Protein AF-A0A661RWB2-F1 (afdb_monomer_lite)

Structure (mmCIF, N/CA/C/O backbone):
data_AF-A0A661RWB2-F1
#
_entry.id   AF-A0A661RWB2-F1
#
loop_
_atom_site.group_PDB
_atom_site.id
_atom_site.type_symbol
_atom_site.label_atom_id
_atom_site.label_alt_id
_atom_site.label_comp_id
_atom_site.label_asym_id
_atom_site.label_entity_id
_atom_site.label_seq_id
_atom_site.pdbx_PDB_ins_code
_atom_site.Cartn_x
_atom_site.Cartn_y
_atom_site.Cartn_z
_atom_site.occupancy
_atom_site.B_iso_or_equiv
_atom_site.auth_seq_id
_atom_site.auth_comp_id
_atom_site.auth_asym_id
_atom_site.auth_atom_id
_atom_site.pdbx_PDB_model_num
ATOM 1 N N . MET A 1 1 ? 11.952 -6.697 -18.166 1.00 37.59 1 MET A N 1
ATOM 2 C CA . MET A 1 1 ? 12.094 -5.226 -18.220 1.00 37.59 1 MET A CA 1
ATOM 3 C C . MET A 1 1 ? 10.688 -4.691 -18.411 1.00 37.59 1 MET A C 1
ATOM 5 O O . MET A 1 1 ? 10.149 -4.790 -19.507 1.00 37.59 1 MET A O 1
ATOM 9 N N . ASN A 1 2 ? 10.036 -4.346 -17.304 1.00 47.53 2 ASN A N 1
ATOM 10 C CA . ASN A 1 2 ? 8.598 -4.088 -17.270 1.00 47.53 2 ASN A CA 1
ATOM 11 C C . ASN A 1 2 ? 8.294 -2.755 -17.966 1.00 47.53 2 ASN A C 1
ATOM 13 O O . ASN A 1 2 ? 9.176 -1.900 -18.063 1.00 47.53 2 ASN A O 1
ATOM 17 N N . ALA A 1 3 ? 7.087 -2.626 -18.522 1.00 55.50 3 ALA A N 1
ATOM 18 C CA . ALA A 1 3 ? 6.624 -1.413 -19.191 1.00 55.50 3 ALA A CA 1
ATOM 19 C C . ALA A 1 3 ? 6.963 -0.174 -18.347 1.00 55.50 3 ALA A C 1
ATOM 21 O O . ALA A 1 3 ? 6.894 -0.235 -17.121 1.00 55.50 3 ALA A O 1
ATOM 22 N N . LYS A 1 4 ? 7.369 0.922 -18.998 1.00 68.25 4 LYS A N 1
ATOM 23 C CA . LYS A 1 4 ? 7.622 2.195 -18.314 1.00 68.25 4 LYS A CA 1
ATOM 24 C C . LYS A 1 4 ? 6.435 2.507 -17.395 1.00 68.25 4 LYS A C 1
ATOM 26 O O . LYS A 1 4 ? 5.295 2.357 -17.828 1.00 68.25 4 LYS A O 1
ATOM 31 N N . ASP A 1 5 ? 6.718 2.898 -16.153 1.00 75.31 5 ASP A N 1
ATOM 32 C CA . ASP A 1 5 ? 5.724 3.374 -15.181 1.00 75.31 5 ASP A CA 1
ATOM 33 C C . ASP A 1 5 ? 5.137 4.708 -15.671 1.00 75.31 5 ASP A C 1
ATOM 35 O O . ASP A 1 5 ? 5.556 5.804 -15.295 1.00 75.31 5 ASP A O 1
ATOM 39 N N . ASP A 1 6 ? 4.248 4.607 -16.652 1.00 83.75 6 ASP A N 1
ATOM 40 C CA . ASP A 1 6 ? 3.679 5.722 -17.382 1.00 83.75 6 ASP A CA 1
ATOM 41 C C . ASP A 1 6 ? 2.163 5.572 -17.543 1.00 83.75 6 ASP A C 1
ATOM 43 O O . ASP A 1 6 ? 1.561 4.516 -17.327 1.00 83.75 6 ASP A O 1
ATOM 47 N N . MET A 1 7 ? 1.528 6.667 -17.960 1.00 85.00 7 MET A N 1
ATOM 48 C CA . MET A 1 7 ? 0.086 6.727 -18.193 1.00 85.00 7 MET A CA 1
ATOM 49 C C . MET A 1 7 ? -0.411 5.646 -19.170 1.00 85.00 7 MET A C 1
ATOM 51 O O . MET A 1 7 ? -1.558 5.211 -19.078 1.00 85.00 7 MET A O 1
ATOM 55 N N . THR A 1 8 ? 0.413 5.214 -20.128 1.00 87.69 8 THR A N 1
ATOM 56 C CA . THR A 1 8 ? 0.021 4.199 -21.115 1.00 87.69 8 THR A CA 1
ATOM 57 C C . THR A 1 8 ? -0.054 2.825 -20.462 1.00 87.69 8 THR A C 1
ATOM 59 O O . THR A 1 8 ? -1.044 2.115 -20.649 1.00 87.69 8 THR A O 1
ATOM 62 N N . ALA A 1 9 ? 0.956 2.464 -19.666 1.00 84.69 9 ALA A N 1
ATOM 63 C CA . ALA A 1 9 ? 0.954 1.234 -18.883 1.00 84.69 9 ALA A CA 1
ATOM 64 C C . ALA A 1 9 ? -0.205 1.219 -17.874 1.00 84.69 9 ALA A C 1
ATOM 66 O O . ALA A 1 9 ? -0.951 0.239 -17.825 1.00 84.69 9 ALA A O 1
ATOM 67 N N . ALA A 1 10 ? -0.429 2.332 -17.165 1.00 84.75 10 ALA A N 1
ATOM 68 C CA . ALA A 1 10 ? -1.548 2.479 -16.237 1.00 84.75 10 ALA A CA 1
ATOM 69 C C . ALA A 1 10 ? -2.899 2.254 -16.937 1.00 84.75 10 ALA A C 1
ATOM 71 O O . ALA A 1 10 ? -3.705 1.447 -16.482 1.00 84.75 10 ALA A O 1
ATOM 72 N N . LYS A 1 11 ? -3.123 2.884 -18.102 1.00 85.12 11 LYS A N 1
ATOM 73 C CA . LYS A 1 11 ? -4.346 2.694 -18.903 1.00 85.12 11 LYS A CA 1
ATOM 74 C C . LYS A 1 11 ? -4.551 1.258 -19.372 1.00 85.12 11 LYS A C 1
ATOM 76 O O . LYS A 1 11 ? -5.694 0.832 -19.512 1.00 85.12 11 LYS A O 1
ATOM 81 N N . LYS A 1 12 ? -3.473 0.523 -19.644 1.00 85.75 12 LYS A N 1
ATOM 82 C CA . LYS A 1 12 ? -3.562 -0.888 -20.025 1.00 85.75 12 LYS A CA 1
ATOM 83 C C . LYS A 1 12 ? -4.015 -1.749 -18.841 1.00 85.75 12 LYS A C 1
ATOM 85 O O . LYS A 1 12 ? -4.913 -2.562 -19.022 1.00 85.75 12 LYS A O 1
ATOM 90 N N . ALA A 1 13 ? -3.462 -1.515 -17.649 1.00 83.19 13 ALA A N 1
ATOM 91 C CA . ALA A 1 13 ? -3.822 -2.243 -16.428 1.00 83.19 13 ALA A CA 1
ATOM 92 C C . ALA A 1 13 ? -5.286 -2.026 -15.993 1.00 83.19 13 ALA A C 1
ATOM 94 O O . ALA A 1 13 ? -5.883 -2.906 -15.380 1.00 83.19 13 ALA A O 1
ATOM 95 N N . LEU A 1 14 ? -5.907 -0.897 -16.370 1.00 82.75 14 LEU A N 1
ATOM 96 C CA . LEU A 1 14 ? -7.342 -0.648 -16.139 1.00 82.75 14 LEU A CA 1
ATOM 97 C C . LEU A 1 14 ? -8.257 -1.735 -16.717 1.00 82.75 14 LEU A C 1
ATOM 99 O O . LEU A 1 14 ? -9.410 -1.840 -16.318 1.00 82.75 14 LEU A O 1
ATOM 103 N N . GLN A 1 15 ? -7.792 -2.498 -17.707 1.00 82.19 15 GLN A N 1
ATOM 104 C CA . GLN A 1 15 ? -8.619 -3.502 -18.372 1.00 82.19 15 GLN A CA 1
ATOM 105 C C . GLN A 1 15 ? -8.733 -4.807 -17.577 1.00 82.19 15 GLN A C 1
ATOM 107 O O . GLN A 1 15 ? -9.646 -5.592 -17.852 1.00 82.19 15 GLN A O 1
ATOM 112 N N . ASP A 1 16 ? -7.845 -5.022 -16.604 1.00 83.38 16 ASP A N 1
ATOM 113 C CA . ASP A 1 16 ? -7.719 -6.290 -15.882 1.00 83.38 16 ASP A CA 1
ATOM 114 C C . ASP A 1 16 ? -8.758 -6.434 -14.758 1.00 83.38 16 ASP A C 1
ATOM 116 O O . ASP A 1 16 ? -9.113 -7.550 -14.379 1.00 83.38 16 ASP A O 1
ATOM 120 N N . PHE A 1 17 ? -9.316 -5.320 -14.271 1.00 83.06 17 PHE A N 1
ATOM 121 C CA . PHE A 1 17 ? -10.309 -5.301 -13.199 1.00 83.06 17 PHE A CA 1
ATOM 122 C C . PHE A 1 17 ? -11.533 -4.473 -13.597 1.00 83.06 17 PHE A C 1
ATOM 124 O O . PHE A 1 17 ? -11.416 -3.365 -14.109 1.00 83.06 17 PHE A O 1
ATOM 131 N N . ARG A 1 18 ? -12.734 -5.024 -13.377 1.00 82.50 18 ARG A N 1
ATOM 132 C CA . ARG A 1 18 ? -14.017 -4.391 -13.749 1.00 82.50 18 ARG A CA 1
ATOM 133 C C . ARG A 1 18 ? -14.972 -4.188 -12.574 1.00 82.50 18 ARG A C 1
ATOM 135 O O . ARG A 1 18 ? -16.141 -3.881 -12.784 1.00 82.50 18 ARG A O 1
ATOM 142 N N . ASP A 1 19 ? -14.502 -4.419 -11.356 1.00 88.81 19 ASP A N 1
ATOM 143 C CA . ASP A 1 19 ? -15.314 -4.252 -10.155 1.00 88.81 19 ASP A CA 1
ATOM 144 C C . ASP A 1 19 ? -15.458 -2.759 -9.836 1.00 88.81 19 ASP A C 1
ATOM 146 O O . ASP A 1 19 ? -14.461 -2.050 -9.724 1.00 88.81 19 ASP A O 1
ATOM 150 N N . GLU A 1 20 ? -16.692 -2.279 -9.688 1.00 86.88 20 GLU A N 1
ATOM 151 C CA . GLU A 1 20 ? -16.995 -0.860 -9.450 1.00 86.88 20 GLU A CA 1
ATOM 152 C C . GLU A 1 20 ? -16.433 -0.319 -8.129 1.00 86.88 20 GLU A C 1
ATOM 154 O O . GLU A 1 20 ? -16.295 0.891 -7.958 1.00 86.88 20 GLU A O 1
ATOM 159 N N . ARG A 1 21 ? -16.077 -1.207 -7.195 1.00 86.19 21 ARG A N 1
ATOM 160 C CA . ARG A 1 21 ? -15.444 -0.841 -5.923 1.00 86.19 21 ARG A CA 1
ATOM 161 C C . ARG A 1 21 ? -13.962 -0.510 -6.092 1.00 86.19 21 ARG A C 1
ATOM 163 O O . ARG A 1 21 ? -13.353 0.015 -5.162 1.00 86.19 21 ARG A O 1
ATOM 170 N N . ILE A 1 22 ? -13.368 -0.840 -7.239 1.00 84.81 22 ILE A N 1
ATOM 171 C CA . ILE A 1 22 ? -11.962 -0.577 -7.533 1.00 84.81 22 ILE A CA 1
ATOM 172 C C . ILE A 1 22 ? -11.858 0.766 -8.249 1.00 84.81 22 ILE A C 1
ATOM 174 O O . ILE A 1 22 ? -12.313 0.940 -9.378 1.00 84.81 22 ILE A O 1
ATOM 178 N N . ILE A 1 23 ? -11.212 1.721 -7.585 1.00 84.56 23 ILE A N 1
ATOM 179 C CA . ILE A 1 23 ? -10.904 3.029 -8.157 1.00 84.56 23 ILE A CA 1
ATOM 180 C C . ILE A 1 23 ? -9.453 3.007 -8.618 1.00 84.56 23 ILE A C 1
ATOM 182 O O . ILE A 1 23 ? -8.535 2.838 -7.818 1.00 84.56 23 ILE A O 1
ATOM 186 N N . HIS A 1 24 ? -9.250 3.218 -9.912 1.00 85.19 24 HIS A N 1
ATOM 187 C CA . HIS A 1 24 ? -7.922 3.359 -10.485 1.00 85.19 24 HIS A CA 1
ATOM 188 C C . HIS A 1 24 ? -7.601 4.830 -10.744 1.00 85.19 24 HIS A C 1
ATOM 190 O O . HIS A 1 24 ? -8.415 5.573 -11.292 1.00 85.19 24 HIS A O 1
ATOM 196 N N . PHE A 1 25 ? -6.378 5.237 -10.429 1.00 84.50 25 PHE A N 1
ATOM 197 C CA . PHE A 1 25 ? -5.834 6.537 -10.801 1.00 84.50 25 PHE A CA 1
ATOM 198 C C . PHE A 1 25 ? -4.342 6.391 -11.095 1.00 84.50 25 PHE A C 1
ATOM 200 O O . PHE A 1 25 ? -3.686 5.479 -10.598 1.00 84.50 25 PHE A O 1
ATOM 207 N N . TYR A 1 26 ? -3.809 7.277 -11.935 1.00 88.25 26 TYR A N 1
ATOM 208 C CA . TYR A 1 26 ? -2.374 7.339 -12.191 1.00 88.25 26 TYR A CA 1
ATOM 209 C C . TYR A 1 26 ? -1.745 8.401 -11.292 1.00 88.25 26 TYR A C 1
ATOM 211 O O . TYR A 1 26 ? -2.091 9.579 -11.386 1.00 88.25 26 TYR A O 1
ATOM 219 N N . ASP A 1 27 ? -0.811 7.985 -10.444 1.00 89.94 27 ASP A N 1
ATOM 220 C CA . ASP A 1 27 ? -0.058 8.860 -9.550 1.00 89.94 27 ASP A CA 1
ATOM 221 C C . ASP A 1 27 ? 1.347 9.095 -10.111 1.00 89.94 27 ASP A C 1
ATOM 223 O O . ASP A 1 27 ? 2.323 8.471 -9.701 1.00 89.94 27 ASP A O 1
ATOM 227 N N . SER A 1 28 ? 1.457 10.012 -11.074 1.00 90.19 28 SER A N 1
ATOM 228 C CA . SER A 1 28 ? 2.717 10.277 -11.784 1.00 90.19 28 SER A CA 1
ATOM 229 C C . SER A 1 28 ? 3.859 10.745 -10.878 1.00 90.19 28 SER A C 1
ATOM 231 O O . SER A 1 28 ? 5.018 10.727 -11.283 1.00 90.19 28 SER A O 1
ATOM 233 N N . GLN A 1 29 ? 3.536 11.244 -9.684 1.00 92.50 29 GLN A N 1
ATOM 234 C CA . GLN A 1 29 ? 4.513 11.734 -8.716 1.00 92.50 29 GLN A CA 1
ATOM 235 C C . GLN A 1 29 ? 4.818 10.705 -7.626 1.00 92.50 29 GLN A C 1
ATOM 237 O O . GLN A 1 29 ? 5.697 10.966 -6.796 1.00 92.50 29 GLN A O 1
ATOM 242 N N . GLN A 1 30 ? 4.140 9.552 -7.636 1.00 92.75 30 GLN A N 1
ATOM 243 C CA . GLN A 1 30 ? 4.228 8.517 -6.604 1.00 92.75 30 GLN A CA 1
ATOM 244 C C . GLN A 1 30 ? 3.940 9.094 -5.207 1.00 92.75 30 GLN A C 1
ATOM 246 O O . GLN A 1 30 ? 4.526 8.668 -4.213 1.00 92.75 30 GLN A O 1
ATOM 251 N N . SER A 1 31 ? 3.091 10.124 -5.138 1.00 92.88 31 SER A N 1
ATOM 252 C CA . SER A 1 31 ? 2.775 10.856 -3.911 1.00 92.88 31 SER A CA 1
ATOM 253 C C . SER A 1 31 ? 2.200 9.932 -2.842 1.00 92.88 31 SER A C 1
ATOM 255 O O . SER A 1 31 ? 2.615 9.999 -1.689 1.00 92.88 31 SER A O 1
ATOM 257 N N . SER A 1 32 ? 1.298 9.033 -3.232 1.00 90.69 32 SER A N 1
ATOM 258 C CA . SER A 1 32 ? 0.691 8.033 -2.351 1.00 90.69 32 SER A CA 1
ATOM 259 C C . SER A 1 32 ? 1.735 7.082 -1.762 1.00 90.69 32 SER A C 1
ATOM 261 O O . SER A 1 32 ? 1.863 6.982 -0.543 1.00 90.69 32 SER A O 1
ATOM 263 N N . GLY A 1 33 ? 2.541 6.444 -2.615 1.00 93.12 33 GLY A N 1
ATOM 264 C CA . GLY A 1 33 ? 3.586 5.514 -2.186 1.00 93.12 33 GLY A CA 1
ATOM 265 C C . GLY A 1 33 ? 4.648 6.177 -1.306 1.00 93.12 33 GLY A C 1
ATOM 266 O O . GLY A 1 33 ? 5.096 5.577 -0.332 1.00 93.12 33 GLY A O 1
ATOM 267 N N . LYS A 1 34 ? 5.028 7.428 -1.596 1.00 94.81 34 LYS A N 1
ATOM 268 C CA . LYS A 1 34 ? 5.950 8.211 -0.753 1.00 94.81 34 LYS A CA 1
ATOM 269 C C . LYS A 1 34 ? 5.356 8.515 0.615 1.00 94.81 34 LYS A C 1
ATOM 271 O O . LYS A 1 34 ? 6.047 8.386 1.618 1.00 94.81 34 LYS A O 1
ATOM 276 N N . LEU A 1 35 ? 4.090 8.929 0.657 1.00 93.12 35 LEU A N 1
ATOM 277 C CA . LEU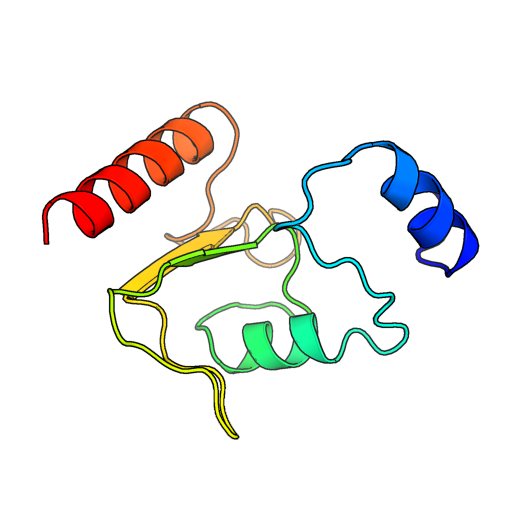 A 1 35 ? 3.427 9.261 1.914 1.00 93.12 35 LEU A CA 1
ATOM 278 C C . LEU A 1 35 ? 3.303 8.020 2.803 1.00 93.12 35 LEU A C 1
ATOM 280 O O . LEU A 1 35 ? 3.658 8.077 3.973 1.00 93.12 35 LEU A O 1
ATOM 284 N N . ILE A 1 36 ? 2.922 6.877 2.229 1.00 93.38 36 ILE A N 1
ATOM 285 C CA . ILE A 1 36 ? 2.843 5.614 2.970 1.00 93.38 36 ILE A CA 1
ATOM 286 C C . ILE A 1 36 ? 4.223 5.153 3.460 1.00 93.38 36 ILE A C 1
ATOM 288 O O . ILE A 1 36 ? 4.342 4.704 4.596 1.00 93.38 36 ILE A O 1
ATOM 292 N N . ALA A 1 37 ? 5.271 5.279 2.638 1.00 93.31 37 ALA A N 1
ATOM 293 C CA . ALA A 1 37 ? 6.628 4.919 3.049 1.00 93.31 37 ALA A CA 1
ATOM 294 C C . ALA A 1 37 ? 7.134 5.756 4.233 1.00 93.31 37 ALA A C 1
ATOM 296 O O . ALA A 1 37 ? 7.853 5.234 5.075 1.00 93.31 37 ALA A O 1
ATOM 297 N N . ASN A 1 38 ? 6.738 7.030 4.314 1.00 92.12 38 ASN A N 1
ATOM 298 C CA . ASN A 1 38 ? 7.099 7.905 5.431 1.00 92.12 38 ASN A CA 1
ATOM 299 C C . ASN A 1 38 ? 6.302 7.608 6.714 1.00 92.12 38 ASN A C 1
ATOM 301 O O . ASN A 1 38 ? 6.818 7.825 7.808 1.00 92.12 38 ASN A O 1
ATOM 305 N N . ASP A 1 39 ? 5.056 7.144 6.585 1.00 91.50 39 ASP A N 1
ATOM 306 C CA . ASP A 1 39 ? 4.143 6.916 7.716 1.00 91.50 39 ASP A CA 1
ATOM 307 C C . ASP A 1 39 ? 4.260 5.509 8.331 1.00 91.50 39 ASP A C 1
ATOM 309 O O . ASP A 1 39 ? 3.683 5.247 9.393 1.00 91.50 39 ASP A O 1
ATOM 313 N N . LEU A 1 40 ? 4.997 4.607 7.679 1.00 90.94 40 LEU A N 1
ATOM 314 C CA . LEU A 1 40 ? 5.280 3.249 8.137 1.00 90.94 40 LEU A CA 1
ATOM 315 C C . LEU A 1 40 ? 6.769 3.088 8.464 1.00 90.94 40 LEU A C 1
ATOM 317 O O . LEU A 1 40 ? 7.601 3.801 7.906 1.00 90.94 40 LEU A O 1
ATOM 321 N N . PRO A 1 41 ? 7.149 2.130 9.330 1.00 90.06 41 PRO A N 1
ATOM 322 C CA . PRO A 1 41 ? 8.550 1.822 9.609 1.00 90.06 41 PRO A CA 1
ATOM 323 C C . PRO A 1 41 ? 9.175 1.017 8.451 1.00 90.06 41 PRO A C 1
ATOM 325 O O . PRO A 1 41 ? 9.633 -0.104 8.643 1.00 90.06 41 PRO A O 1
ATOM 328 N N . LEU A 1 42 ? 9.146 1.581 7.242 1.00 89.44 42 LEU A N 1
ATOM 329 C CA . LEU A 1 42 ? 9.692 1.018 6.011 1.00 89.44 42 LEU A CA 1
ATOM 330 C C . LEU A 1 42 ? 11.023 1.688 5.672 1.00 89.44 42 LEU A C 1
ATOM 332 O O . LEU A 1 42 ? 11.123 2.915 5.656 1.00 89.44 42 LEU A O 1
ATOM 336 N N . ASN A 1 43 ? 12.027 0.904 5.283 1.00 91.12 43 ASN A N 1
ATOM 337 C CA . ASN A 1 43 ? 13.258 1.445 4.701 1.00 91.12 43 ASN A CA 1
ATOM 338 C C . ASN A 1 43 ? 13.135 1.627 3.174 1.00 91.12 43 ASN A C 1
ATOM 340 O O . ASN A 1 43 ? 13.921 1.100 2.389 1.00 91.12 43 ASN A O 1
ATOM 344 N N . ALA A 1 44 ? 12.116 2.362 2.727 1.00 91.12 44 ALA A N 1
ATOM 345 C CA . ALA A 1 44 ? 11.838 2.577 1.308 1.00 91.12 44 ALA A CA 1
ATOM 346 C C . ALA A 1 44 ? 11.560 4.054 1.008 1.00 91.12 44 ALA A C 1
ATOM 348 O O . ALA A 1 44 ? 11.002 4.777 1.824 1.00 91.12 44 ALA A O 1
ATOM 349 N N . LYS A 1 45 ? 11.921 4.521 -0.195 1.00 93.00 45 LYS A N 1
ATOM 350 C CA . LYS A 1 45 ? 11.562 5.883 -0.649 1.00 93.00 45 LYS A CA 1
ATOM 351 C C . LYS A 1 45 ? 10.121 5.983 -1.143 1.00 93.00 45 LYS A C 1
ATOM 353 O O . LYS A 1 45 ? 9.546 7.067 -1.157 1.00 93.00 45 LYS A O 1
ATOM 358 N N . VAL A 1 46 ? 9.587 4.872 -1.635 1.00 94.56 46 VAL A N 1
ATOM 359 C CA . VAL A 1 46 ? 8.244 4.738 -2.192 1.00 94.56 46 VAL A CA 1
ATOM 360 C C . VAL A 1 46 ? 7.770 3.350 -1.806 1.00 94.56 46 VAL A C 1
ATOM 362 O O . VAL A 1 46 ? 8.480 2.382 -2.062 1.00 94.56 46 VAL A O 1
ATOM 365 N N . ALA A 1 47 ? 6.598 3.258 -1.193 1.00 94.38 47 ALA A N 1
ATOM 366 C CA . ALA A 1 47 ? 5.973 1.990 -0.878 1.00 94.38 47 ALA A CA 1
ATOM 367 C C . ALA A 1 47 ? 5.193 1.479 -2.098 1.00 94.38 47 ALA A C 1
ATOM 369 O O . ALA A 1 47 ? 4.400 2.216 -2.688 1.00 94.38 47 ALA A O 1
ATOM 370 N N . TRP A 1 48 ? 5.420 0.222 -2.465 1.00 93.06 48 TRP A N 1
ATOM 371 C CA . TRP A 1 48 ? 4.734 -0.493 -3.541 1.00 93.06 48 TRP A CA 1
ATOM 372 C C . TRP A 1 48 ? 4.527 -1.959 -3.131 1.00 93.06 48 TRP A C 1
ATOM 374 O O . TRP A 1 48 ? 5.145 -2.423 -2.174 1.00 93.06 48 TRP A O 1
ATOM 384 N N . ASP A 1 49 ? 3.595 -2.660 -3.785 1.00 93.44 49 ASP A N 1
ATOM 385 C CA . ASP A 1 49 ? 3.139 -4.006 -3.390 1.00 93.44 49 ASP A CA 1
ATOM 386 C C . ASP A 1 49 ? 2.868 -4.126 -1.877 1.00 93.44 49 ASP A C 1
ATOM 388 O O . ASP A 1 49 ? 3.354 -5.025 -1.185 1.00 93.44 49 ASP A O 1
ATOM 392 N N . ILE A 1 50 ? 2.110 -3.154 -1.363 1.00 95.06 50 ILE A N 1
ATOM 393 C CA . ILE A 1 50 ? 1.752 -3.001 0.047 1.00 95.06 50 ILE A CA 1
ATOM 394 C C . ILE A 1 50 ? 0.270 -3.289 0.284 1.00 95.06 50 ILE A C 1
ATOM 396 O O . ILE A 1 50 ? -0.588 -2.974 -0.538 1.00 95.06 50 ILE A O 1
ATOM 400 N N . TYR A 1 51 ? -0.037 -3.832 1.458 1.00 95.69 51 TYR A N 1
ATOM 401 C CA . TYR A 1 51 ? -1.391 -4.173 1.877 1.00 95.69 51 TYR A CA 1
ATOM 402 C C . TYR A 1 51 ? -1.638 -3.578 3.262 1.00 95.69 51 TYR A C 1
ATOM 404 O O . TYR A 1 51 ? -0.983 -3.970 4.228 1.00 95.69 51 TYR A O 1
ATOM 412 N N . LEU A 1 52 ? -2.569 -2.627 3.353 1.00 94.69 52 LEU A N 1
ATOM 413 C CA . LEU A 1 52 ? -2.894 -1.880 4.571 1.00 94.69 52 LEU A CA 1
ATOM 414 C C . LEU A 1 52 ? -4.301 -2.249 5.043 1.00 94.69 52 LEU A C 1
ATOM 416 O O . LEU A 1 52 ? -5.248 -2.229 4.258 1.00 94.69 52 LEU A O 1
ATOM 420 N N . PHE A 1 53 ? -4.446 -2.569 6.325 1.00 93.94 53 PHE A N 1
ATOM 421 C CA . PHE A 1 53 ? -5.709 -3.001 6.910 1.00 93.94 53 PHE A CA 1
ATOM 422 C C . PHE A 1 53 ? -6.188 -2.013 7.968 1.00 93.94 53 PHE A C 1
ATOM 424 O O . PHE A 1 53 ? -5.445 -1.654 8.883 1.00 93.94 53 PHE A O 1
ATOM 431 N N . TYR A 1 54 ? -7.454 -1.616 7.858 1.00 92.12 54 TYR A N 1
ATOM 432 C CA . TYR A 1 54 ? -8.087 -0.632 8.728 1.00 92.12 54 TYR A CA 1
ATOM 433 C C . TYR A 1 54 ? -9.341 -1.227 9.373 1.00 92.12 54 TYR A C 1
ATOM 435 O O . TYR A 1 54 ? -10.134 -1.852 8.664 1.00 92.12 54 TYR A O 1
ATOM 443 N N . PRO A 1 55 ? -9.537 -1.052 10.692 1.00 90.25 55 PRO A N 1
ATOM 444 C CA . PRO A 1 55 ? -10.754 -1.490 11.360 1.00 90.25 55 PRO A CA 1
ATOM 445 C C . PRO A 1 55 ? -11.967 -0.678 10.895 1.00 90.25 55 PRO A C 1
ATOM 447 O O . PRO A 1 55 ? -11.850 0.409 10.316 1.00 90.25 55 PRO A O 1
ATOM 450 N N . ARG A 1 56 ? -13.161 -1.211 11.163 1.00 89.56 56 ARG A N 1
ATOM 451 C CA . ARG A 1 56 ? -14.424 -0.561 10.805 1.00 89.56 56 ARG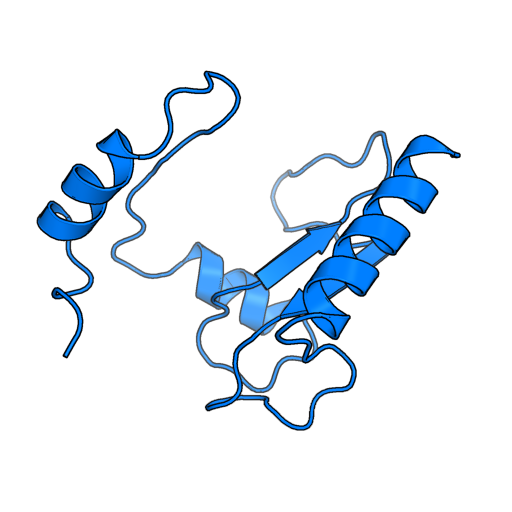 A CA 1
ATOM 452 C C . ARG A 1 56 ? -14.518 0.835 11.430 1.00 89.56 56 ARG A C 1
ATOM 454 O O . ARG A 1 56 ? -14.250 1.018 12.611 1.00 89.56 56 ARG A O 1
ATOM 461 N N . GLY A 1 57 ? -14.978 1.804 10.641 1.00 89.25 57 GLY A N 1
ATOM 462 C CA . GLY A 1 57 ? -15.231 3.172 11.105 1.00 89.25 57 GLY A CA 1
ATOM 463 C C . GLY A 1 57 ? -14.021 4.105 11.045 1.00 89.25 57 GLY A C 1
ATOM 464 O O . GLY A 1 57 ? -14.170 5.283 11.353 1.00 89.25 57 GLY A O 1
ATOM 465 N N . VAL A 1 58 ? -12.852 3.622 10.616 1.00 91.94 58 VAL A N 1
ATOM 466 C CA . VAL A 1 58 ? -11.706 4.490 10.322 1.00 91.94 58 VAL A CA 1
ATOM 467 C C . VAL A 1 58 ? -11.954 5.258 9.026 1.00 91.94 58 VAL A C 1
ATOM 469 O O . VAL A 1 58 ? -12.218 4.654 7.986 1.00 91.94 58 VAL A O 1
ATOM 472 N N . THR A 1 59 ? -11.840 6.584 9.087 1.00 89.94 59 THR A N 1
ATOM 473 C CA . THR A 1 59 ? -11.932 7.471 7.923 1.00 89.94 59 THR A CA 1
ATOM 474 C C .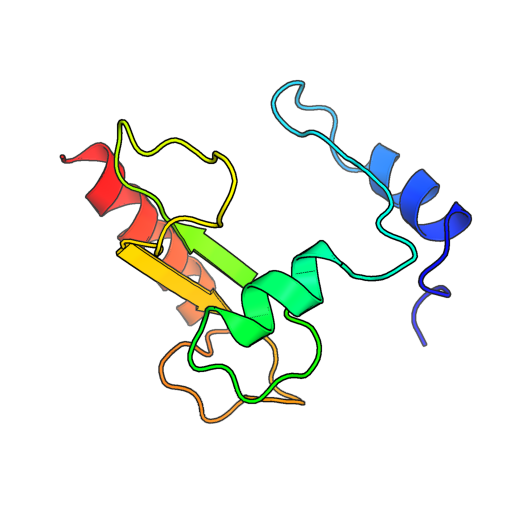 THR A 1 59 ? -10.562 8.018 7.538 1.00 89.94 59 THR A C 1
ATOM 476 O O . THR A 1 59 ? -9.659 8.156 8.366 1.00 89.94 59 THR A O 1
ATOM 479 N N . TRP A 1 60 ? -10.400 8.271 6.243 1.00 89.06 60 TRP A N 1
ATOM 480 C CA . TRP A 1 60 ? -9.215 8.895 5.672 1.00 89.06 60 TRP A CA 1
ATOM 481 C C . TRP A 1 60 ? -9.546 10.365 5.448 1.00 89.06 60 TRP A C 1
ATOM 483 O O . TRP A 1 60 ? -10.320 10.689 4.552 1.00 89.06 60 TRP A O 1
ATOM 493 N N . GLU A 1 61 ? -8.996 11.221 6.302 1.00 88.38 61 GLU A N 1
ATOM 494 C CA . GLU A 1 61 ? -9.162 12.675 6.221 1.00 88.38 61 GLU A CA 1
ATOM 495 C C . GLU A 1 61 ? -7.847 13.292 5.703 1.00 88.38 61 GLU A C 1
ATOM 497 O O . GLU A 1 61 ? -7.261 12.805 4.738 1.00 88.38 61 GLU A O 1
ATOM 502 N N . ASP A 1 62 ? -7.323 14.316 6.379 1.00 87.00 62 ASP A N 1
ATOM 503 C CA . ASP A 1 62 ? -6.103 15.036 5.982 1.00 87.00 62 ASP A CA 1
ATOM 504 C C . ASP A 1 62 ? -4.799 14.229 6.129 1.00 87.00 62 ASP A C 1
ATOM 506 O O . ASP A 1 62 ? -3.752 14.634 5.623 1.00 87.00 62 ASP A O 1
ATOM 510 N N . ARG A 1 63 ? -4.830 13.103 6.851 1.00 84.12 63 ARG A N 1
ATOM 511 C CA . ARG A 1 63 ? -3.670 12.229 7.076 1.00 84.12 63 ARG A CA 1
ATOM 512 C C . ARG A 1 63 ? -4.052 10.772 6.914 1.00 84.12 63 ARG A C 1
ATOM 514 O O . ARG A 1 63 ? -5.176 10.389 7.246 1.00 84.12 63 ARG A O 1
ATOM 521 N N . ILE A 1 64 ? -3.093 9.955 6.484 1.00 86.69 64 ILE A N 1
ATOM 522 C CA . ILE A 1 64 ? -3.297 8.512 6.457 1.00 86.69 64 ILE A CA 1
ATOM 523 C C . ILE A 1 64 ? -3.459 8.026 7.908 1.00 86.69 64 ILE A C 1
ATOM 525 O O . ILE A 1 64 ? -2.608 8.299 8.764 1.00 86.69 64 ILE A O 1
ATOM 529 N N . PRO A 1 65 ? -4.579 7.358 8.240 1.00 91.94 65 PRO A N 1
ATOM 530 C CA . PRO A 1 65 ? -4.718 6.733 9.542 1.00 91.94 65 PRO A CA 1
ATOM 531 C C . PRO A 1 65 ? -3.678 5.620 9.683 1.00 91.94 65 PRO A C 1
ATOM 533 O O . PRO A 1 65 ? -3.237 5.025 8.700 1.00 91.94 65 PRO A O 1
ATOM 536 N N . GLN A 1 66 ? -3.288 5.311 10.915 1.00 90.88 66 GLN A N 1
ATOM 537 C CA . GLN A 1 66 ? -2.377 4.195 11.147 1.00 90.88 66 GLN A CA 1
ATOM 538 C C . GLN A 1 66 ? -3.124 2.873 10.909 1.00 90.88 66 GLN A C 1
ATOM 540 O O . GLN A 1 66 ? -4.198 2.677 11.490 1.00 90.88 66 GLN A O 1
ATOM 545 N N . PRO A 1 67 ? -2.613 1.983 10.041 1.00 94.06 67 PRO A N 1
ATOM 546 C CA . PRO A 1 67 ? -3.243 0.692 9.813 1.00 94.06 67 PRO A CA 1
ATOM 547 C C . PRO A 1 67 ? -3.109 -0.184 11.062 1.00 94.06 67 PRO A C 1
ATOM 549 O O . PRO A 1 67 ? -2.080 -0.175 11.736 1.00 94.06 67 PRO A O 1
ATOM 552 N N . SER A 1 68 ? -4.131 -0.985 11.366 1.00 92.75 68 SER A N 1
ATOM 553 C CA . SER A 1 68 ? -4.058 -1.941 12.481 1.00 92.75 68 SER A CA 1
ATOM 554 C C . SER A 1 68 ? -3.138 -3.117 12.159 1.00 92.75 68 SER A C 1
ATOM 556 O O . SER A 1 68 ? -2.545 -3.712 13.059 1.00 92.75 68 SER A O 1
ATOM 558 N N . LYS A 1 69 ? -3.022 -3.457 10.869 1.00 93.62 69 LYS A N 1
ATOM 559 C CA . LYS A 1 69 ? -2.098 -4.455 10.321 1.00 93.62 69 LYS A CA 1
ATOM 560 C C . LYS A 1 69 ? -1.657 -4.045 8.929 1.00 93.62 69 LYS A C 1
ATOM 562 O O . LYS A 1 69 ? -2.417 -3.422 8.193 1.00 93.62 69 LYS A O 1
ATOM 567 N N . TRP A 1 70 ? -0.465 -4.465 8.538 1.00 95.44 70 TRP A N 1
ATOM 568 C CA . TRP A 1 70 ? 0.016 -4.273 7.179 1.00 95.44 70 TRP A CA 1
ATOM 569 C C . TRP A 1 70 ? 1.097 -5.296 6.818 1.00 95.44 70 TRP A C 1
ATOM 571 O O . TRP A 1 70 ? 1.594 -6.021 7.682 1.00 95.44 70 TRP A O 1
ATOM 581 N N . MET A 1 71 ? 1.384 -5.408 5.523 1.00 96.81 71 MET A N 1
ATOM 582 C CA . MET A 1 71 ? 2.429 -6.263 4.948 1.00 96.81 71 MET A CA 1
ATOM 583 C C . MET A 1 71 ? 2.859 -5.731 3.576 1.00 96.81 71 MET A C 1
ATOM 585 O O . MET A 1 71 ? 2.102 -4.988 2.949 1.00 96.81 71 MET A O 1
ATOM 589 N N . HIS A 1 72 ? 4.047 -6.109 3.104 1.00 96.56 72 HIS A N 1
ATOM 590 C CA . HIS A 1 72 ? 4.579 -5.683 1.802 1.00 96.56 72 HIS A CA 1
ATOM 591 C C . HIS A 1 72 ? 5.432 -6.765 1.120 1.00 96.56 72 HIS A C 1
ATOM 593 O O . HIS A 1 72 ? 5.857 -7.720 1.767 1.00 96.56 72 HIS A O 1
ATOM 599 N N . GLN A 1 73 ? 5.715 -6.595 -0.178 1.00 96.19 73 GLN A N 1
ATOM 600 C CA . GLN A 1 73 ? 6.527 -7.531 -0.985 1.00 96.19 73 GLN A CA 1
ATOM 601 C C . GLN A 1 73 ? 7.866 -6.948 -1.483 1.00 96.19 73 GLN A C 1
ATOM 603 O O . GLN A 1 73 ? 8.517 -7.538 -2.343 1.00 96.19 73 GLN A O 1
ATOM 608 N N . MET A 1 74 ? 8.272 -5.782 -0.972 1.00 94.12 74 MET A N 1
ATOM 609 C CA . MET A 1 74 ? 9.453 -5.034 -1.441 1.00 94.12 74 MET A CA 1
ATOM 610 C C . MET A 1 74 ? 10.791 -5.658 -0.998 1.00 94.12 74 MET A C 1
ATOM 612 O O . MET A 1 74 ? 11.460 -5.156 -0.092 1.00 94.12 74 MET A O 1
ATOM 616 N N . SER A 1 75 ? 11.194 -6.760 -1.631 1.00 90.75 75 SER A N 1
ATOM 617 C CA . SER A 1 75 ? 12.426 -7.487 -1.291 1.00 90.75 75 SER A CA 1
ATOM 618 C C . SER A 1 75 ? 13.719 -6.712 -1.577 1.00 90.75 75 SER A C 1
ATOM 620 O O . SER A 1 75 ? 14.763 -7.016 -1.014 1.00 90.75 75 SER A O 1
ATOM 622 N N . ASP A 1 76 ? 13.667 -5.749 -2.492 1.00 88.88 76 ASP A N 1
ATOM 623 C CA . ASP A 1 76 ? 14.804 -4.950 -2.957 1.00 88.88 76 ASP A CA 1
ATOM 624 C C . ASP A 1 76 ? 15.116 -3.745 -2.060 1.00 88.88 76 ASP A C 1
ATOM 626 O O . ASP A 1 76 ? 16.268 -3.312 -2.007 1.00 88.88 76 ASP A O 1
ATOM 630 N N . THR A 1 77 ? 14.116 -3.206 -1.357 1.00 88.38 77 THR A N 1
ATOM 631 C CA . THR A 1 77 ? 14.295 -2.058 -0.455 1.00 88.38 77 THR A CA 1
ATOM 632 C C . THR A 1 77 ? 14.206 -2.424 1.019 1.00 88.38 77 THR A C 1
ATOM 634 O O . THR A 1 77 ? 14.896 -1.809 1.824 1.00 88.38 77 THR A O 1
ATOM 637 N N . ASP A 1 78 ? 13.373 -3.403 1.387 1.00 89.75 78 ASP A N 1
ATOM 638 C CA . ASP A 1 78 ? 13.080 -3.698 2.795 1.00 89.75 78 ASP A CA 1
ATOM 639 C C . ASP A 1 78 ? 12.819 -5.195 3.054 1.00 89.75 78 ASP A C 1
ATOM 641 O O . ASP A 1 78 ? 11.961 -5.581 3.843 1.00 89.75 78 ASP A O 1
ATOM 645 N N . GLY A 1 79 ? 13.542 -6.075 2.353 1.00 85.31 79 GLY A N 1
ATOM 646 C CA . GLY A 1 79 ? 13.292 -7.524 2.367 1.00 85.31 79 GLY A CA 1
ATOM 647 C C . GLY A 1 79 ? 13.496 -8.234 3.713 1.00 85.31 79 GLY A C 1
ATOM 648 O O . GLY A 1 79 ? 12.946 -9.318 3.905 1.00 85.31 79 GLY A O 1
ATOM 649 N N . ASP A 1 80 ? 14.239 -7.626 4.640 1.00 85.81 80 ASP A N 1
ATOM 650 C CA . ASP A 1 80 ? 14.503 -8.166 5.984 1.00 85.81 80 ASP A CA 1
ATOM 651 C C . ASP A 1 80 ? 13.464 -7.713 7.031 1.00 85.81 80 ASP A C 1
ATOM 653 O O . ASP A 1 80 ? 13.547 -8.083 8.204 1.00 85.81 80 ASP A O 1
ATOM 657 N N . SER A 1 81 ? 12.483 -6.905 6.622 1.00 91.31 81 SER A N 1
ATOM 658 C CA . SER A 1 81 ? 11.407 -6.415 7.482 1.00 91.31 81 SER A CA 1
ATOM 659 C C . SER A 1 81 ? 10.508 -7.548 7.987 1.00 91.31 81 SER A C 1
ATOM 661 O O . SER A 1 81 ? 10.148 -8.461 7.245 1.00 91.31 81 SER A O 1
ATOM 663 N N . GLU A 1 82 ? 10.044 -7.462 9.237 1.00 92.62 82 GLU A N 1
ATOM 664 C CA . GLU A 1 82 ? 9.060 -8.408 9.799 1.00 92.62 82 GLU A CA 1
ATOM 665 C C . GLU A 1 82 ? 7.694 -8.368 9.076 1.00 92.62 82 GLU A C 1
ATOM 667 O O . GLU A 1 82 ? 6.878 -9.296 9.179 1.00 92.62 82 GLU A O 1
ATOM 672 N N . TYR A 1 83 ? 7.453 -7.288 8.326 1.00 94.62 83 TYR A N 1
ATOM 673 C CA . TYR A 1 83 ? 6.257 -7.057 7.520 1.00 94.62 83 TYR A CA 1
ATOM 674 C C . TYR A 1 83 ? 6.419 -7.545 6.074 1.00 94.62 83 TYR A C 1
ATOM 676 O O . TYR A 1 83 ? 5.431 -7.568 5.329 1.00 94.62 83 TYR A O 1
ATOM 684 N N . HIS A 1 84 ? 7.625 -7.967 5.678 1.00 96.50 84 HIS A N 1
ATOM 685 C CA . HIS A 1 84 ? 7.885 -8.525 4.359 1.00 96.50 84 HIS A CA 1
ATOM 686 C C . HIS A 1 84 ? 7.278 -9.928 4.250 1.00 96.50 84 HIS A C 1
ATOM 688 O O . HIS A 1 84 ? 7.523 -10.813 5.071 1.00 96.50 84 HIS A O 1
ATOM 694 N N . ARG A 1 85 ? 6.440 -10.133 3.232 1.00 96.75 85 ARG A N 1
ATOM 695 C CA . ARG A 1 85 ? 5.723 -11.388 2.983 1.00 96.75 85 ARG A CA 1
ATOM 696 C C . ARG A 1 85 ? 5.668 -11.651 1.490 1.00 96.75 85 ARG A C 1
ATOM 698 O O . ARG A 1 85 ? 5.344 -10.759 0.718 1.00 96.75 85 ARG A O 1
ATOM 705 N N . THR A 1 86 ? 5.896 -12.890 1.068 1.00 96.00 86 THR A N 1
ATOM 706 C CA . THR A 1 86 ? 5.764 -13.301 -0.340 1.00 96.00 86 THR A CA 1
ATOM 707 C C . THR A 1 86 ? 5.170 -14.706 -0.441 1.00 96.00 86 THR A C 1
ATOM 709 O O . THR A 1 86 ? 5.043 -15.409 0.564 1.00 96.00 86 THR A O 1
ATOM 712 N N . GLY A 1 87 ? 4.758 -15.110 -1.648 1.00 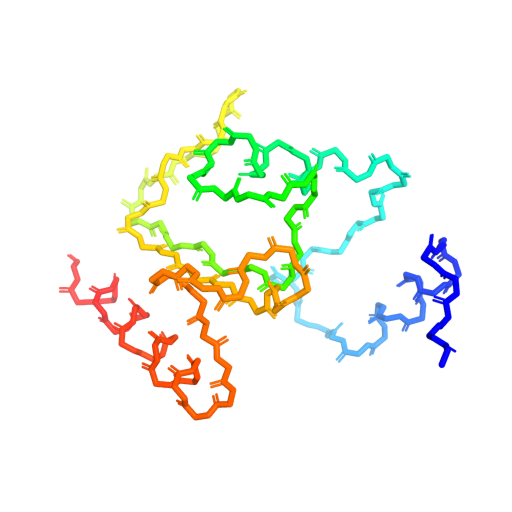95.62 87 GLY A N 1
ATOM 713 C CA . GLY A 1 87 ? 4.231 -16.452 -1.915 1.00 95.62 87 GLY A CA 1
ATOM 714 C C . GLY A 1 87 ? 3.083 -16.850 -0.981 1.00 95.62 87 GLY A C 1
ATOM 715 O O . GLY A 1 87 ? 2.206 -16.041 -0.668 1.00 95.62 87 GLY A O 1
ATOM 716 N N . ASP A 1 88 ? 3.109 -18.095 -0.508 1.00 97.88 88 ASP A N 1
ATOM 717 C CA . ASP A 1 88 ? 2.073 -18.638 0.377 1.00 97.88 88 ASP A CA 1
ATOM 718 C C . ASP A 1 88 ? 1.977 -17.896 1.715 1.00 97.88 88 ASP A C 1
ATOM 720 O O . ASP A 1 88 ? 0.895 -17.802 2.297 1.00 97.88 88 ASP A O 1
ATOM 724 N N . ASP A 1 89 ? 3.080 -17.342 2.224 1.00 96.88 89 ASP A N 1
ATOM 725 C CA . ASP A 1 89 ? 3.061 -16.621 3.497 1.00 96.88 89 ASP A CA 1
ATOM 726 C C . ASP A 1 89 ? 2.317 -15.284 3.387 1.00 96.88 89 ASP A C 1
ATOM 728 O O . ASP A 1 89 ? 1.538 -14.925 4.277 1.00 96.88 89 ASP A O 1
ATOM 732 N N . LEU A 1 90 ? 2.452 -14.592 2.250 1.00 96.75 90 LEU A N 1
ATOM 733 C CA . LEU A 1 90 ? 1.617 -13.431 1.949 1.00 96.75 90 LEU A CA 1
ATOM 734 C C . LEU A 1 90 ? 0.144 -13.822 1.890 1.00 96.75 90 LEU A C 1
ATOM 736 O O . LEU A 1 90 ? -0.667 -13.230 2.598 1.00 96.75 90 LEU A O 1
ATOM 740 N N . VAL A 1 91 ? -0.201 -14.841 1.100 1.00 96.88 91 VAL A N 1
ATOM 741 C CA . VAL A 1 91 ? -1.592 -15.292 0.941 1.00 96.88 91 VAL A CA 1
ATOM 742 C C . VAL A 1 91 ? -2.212 -15.620 2.302 1.00 96.88 91 VAL A C 1
ATOM 744 O O . VAL A 1 91 ? -3.290 -15.129 2.644 1.00 96.88 91 VAL A O 1
ATOM 747 N N . ASN A 1 92 ? -1.502 -16.386 3.129 1.00 97.00 92 ASN A N 1
ATOM 748 C CA . ASN A 1 92 ? -1.942 -16.726 4.477 1.00 97.00 92 ASN A CA 1
ATOM 749 C C . ASN A 1 92 ? -2.052 -15.494 5.388 1.00 97.00 92 ASN A C 1
ATOM 751 O O . ASN A 1 92 ? -2.988 -15.394 6.187 1.00 97.00 92 ASN A O 1
ATOM 755 N N . GLY A 1 93 ? -1.114 -14.551 5.278 1.00 95.88 93 GLY A N 1
ATOM 756 C CA . GLY A 1 93 ? -1.141 -13.271 5.979 1.00 95.88 93 GLY A CA 1
ATOM 757 C C . GLY A 1 93 ? -2.396 -12.461 5.663 1.00 95.88 93 GLY A C 1
ATOM 758 O O . GLY A 1 93 ? -3.091 -12.045 6.594 1.00 95.88 93 GLY A O 1
ATOM 759 N N . LEU A 1 94 ? -2.717 -12.311 4.376 1.00 95.38 94 LEU A N 1
ATOM 760 C CA . LEU A 1 94 ? -3.902 -11.597 3.900 1.00 95.38 94 LEU A CA 1
ATOM 761 C C . LEU A 1 94 ? -5.184 -12.250 4.430 1.00 95.38 94 LEU A C 1
ATOM 763 O O . LEU A 1 94 ? -5.999 -11.574 5.056 1.00 95.38 94 LEU A O 1
ATOM 767 N N . TYR A 1 95 ? -5.331 -13.575 4.299 1.00 95.50 95 TYR A N 1
ATOM 768 C CA . TYR A 1 95 ? -6.502 -14.284 4.828 1.00 95.50 95 TYR A CA 1
ATOM 769 C C . TYR A 1 95 ? -6.680 -14.097 6.338 1.00 95.50 95 TYR A C 1
ATOM 771 O O . TYR A 1 95 ? -7.802 -13.895 6.806 1.00 95.50 95 TYR A O 1
ATOM 779 N N . ARG A 1 96 ? -5.594 -14.167 7.119 1.00 94.94 96 ARG A N 1
ATOM 780 C CA . ARG A 1 96 ? -5.656 -13.954 8.574 1.00 94.94 96 ARG A CA 1
ATOM 781 C C . ARG A 1 96 ? -6.048 -12.520 8.918 1.00 94.94 96 ARG A C 1
ATOM 783 O O . ARG A 1 96 ? -6.886 -12.330 9.795 1.00 94.94 96 ARG A O 1
ATOM 790 N N . ALA A 1 97 ? -5.458 -11.530 8.249 1.00 93.25 97 ALA A N 1
ATOM 791 C CA . ALA A 1 97 ? -5.756 -10.122 8.487 1.00 93.25 97 ALA A CA 1
ATOM 792 C C . ALA A 1 97 ? -7.226 -9.806 8.179 1.00 93.25 97 ALA A C 1
ATOM 794 O O . ALA A 1 97 ? -7.919 -9.250 9.027 1.00 93.25 97 ALA A O 1
ATOM 795 N N . THR A 1 98 ? -7.733 -10.255 7.028 1.00 91.12 98 THR A N 1
ATOM 796 C CA . THR A 1 98 ? -9.135 -10.042 6.654 1.00 91.12 98 THR A CA 1
ATOM 797 C C . THR A 1 98 ? -10.102 -10.756 7.595 1.00 91.12 98 THR A C 1
ATOM 799 O O . THR A 1 98 ? -11.102 -10.164 7.987 1.00 91.12 98 THR A O 1
ATOM 802 N N . LYS A 1 99 ? -9.811 -11.998 8.016 1.00 91.81 99 LYS A N 1
ATOM 803 C CA . LYS A 1 99 ? -10.668 -12.718 8.977 1.00 91.81 99 LYS A CA 1
ATOM 804 C C . LYS A 1 99 ? -10.840 -11.960 10.290 1.00 91.81 99 LYS A C 1
ATOM 806 O O . LYS A 1 99 ? -11.952 -11.920 10.800 1.00 91.81 99 LYS A O 1
ATOM 811 N N . LEU A 1 100 ? -9.767 -11.365 10.809 1.00 87.50 100 LEU A N 1
ATOM 812 C CA . LEU A 1 100 ? -9.816 -10.620 12.068 1.00 87.50 100 LEU A CA 1
ATOM 813 C C . LEU A 1 100 ? -10.702 -9.377 11.967 1.00 87.50 100 LEU A C 1
ATOM 815 O O . LEU A 1 100 ? -11.522 -9.151 12.846 1.00 87.50 100 LEU A O 1
ATOM 819 N N . LEU A 1 101 ? -10.609 -8.634 10.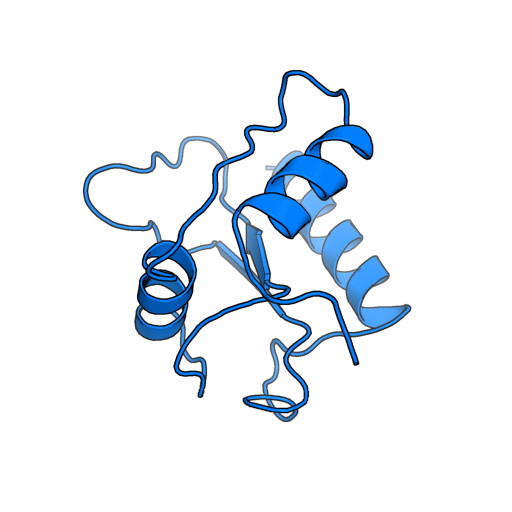864 1.00 85.88 101 LEU A N 1
ATOM 820 C CA . LEU A 1 101 ? -11.416 -7.424 10.657 1.00 85.88 101 LEU A CA 1
ATOM 821 C C . LEU A 1 101 ? -12.909 -7.706 10.488 1.00 85.88 101 LEU A C 1
ATOM 823 O O . LEU A 1 101 ? -13.727 -6.833 10.740 1.00 85.88 101 LEU A O 1
ATOM 827 N N . VAL A 1 102 ? -13.265 -8.898 10.005 1.00 84.12 102 VAL A N 1
ATOM 828 C CA . VAL A 1 102 ? -14.668 -9.298 9.809 1.00 84.12 102 VAL A CA 1
ATOM 829 C C . VAL A 1 102 ? -15.271 -9.882 11.093 1.00 84.12 102 VAL A C 1
ATOM 831 O O . VAL A 1 102 ? -16.490 -9.953 11.218 1.00 84.12 102 VAL A O 1
ATOM 834 N N . SER A 1 103 ? -14.435 -10.315 12.041 1.00 77.81 103 SER A N 1
ATOM 835 C CA . SER A 1 103 ? -14.879 -10.848 13.335 1.00 77.81 103 SER A CA 1
ATOM 836 C C . SER A 1 103 ? -15.068 -9.797 14.436 1.00 77.81 103 SER A C 1
ATOM 838 O O . SER A 1 103 ? -15.558 -10.157 15.505 1.00 77.81 103 SER A O 1
ATOM 840 N N . GLU A 1 104 ? -14.667 -8.546 14.191 1.00 59.19 104 GLU A N 1
ATOM 841 C CA . GLU A 1 104 ? -14.829 -7.379 15.080 1.00 59.19 104 GLU A CA 1
ATOM 842 C C . GLU A 1 104 ? -16.131 -6.611 14.787 1.00 59.19 104 GLU A C 1
ATOM 844 O O . GLU A 1 104 ? -16.794 -6.192 15.763 1.00 59.19 104 GLU A O 1
#

pLDDT: mean 88.64, std 9.39, range [37.59, 97.88]

Radius of gyration: 14.95 Å; cha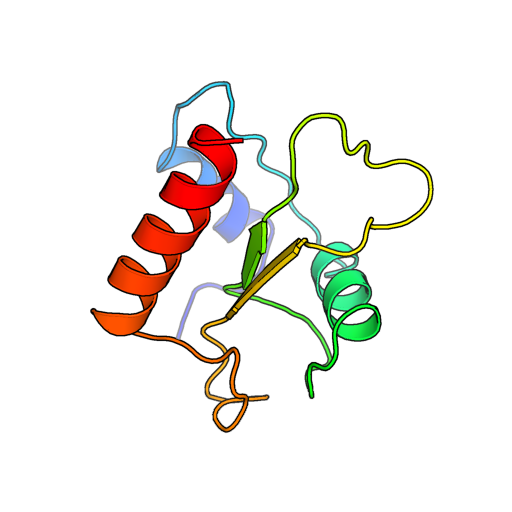ins: 1; bounding box: 32×34×36 Å

Secondary structure (DSSP, 8-state):
----SSHHHHHHHTTS---TT------TT-HHHHHHHHHTT-S-SS--SEEEE--TT---SSSPPPPSEEEE--HHHHTTSTTB--HHHHHHHHHHHHHHHHH-

Foldseek 3Di:
DDDPLDPVVQVVVVVVDDDPVDDGDRDVPLVVQQLVCVVDPFQDNGADQKDFADAPPDDDDPHDDHGPDMAGCCCPRHVVDPRHDDDPRVVVVVVVRVVVRVVD

Sequence (104 aa):
MNAKDDMTAAKKALQDFRDERIIHFYDSQQSSGKLIANDLPLNAKVAWDIYLFYPRGVTWEDRIPQPSKWMHQMSDTDGDSEYHRTGDDLVNGLYRATKLLVSE